Protein AF-A0A968GP30-F1 (afdb_monomer)

Structure (mmCIF, N/CA/C/O backbone):
data_AF-A0A968GP30-F1
#
_entry.id   AF-A0A968GP30-F1
#
loop_
_atom_site.group_PDB
_atom_site.id
_atom_site.type_symbol
_atom_site.label_atom_id
_atom_site.label_alt_id
_atom_site.label_comp_id
_atom_site.label_asym_id
_atom_site.label_entity_id
_atom_site.label_seq_id
_atom_site.pdbx_PDB_ins_code
_atom_site.Cartn_x
_atom_site.Cartn_y
_atom_site.Cartn_z
_atom_site.occupancy
_atom_site.B_iso_or_equiv
_atom_site.auth_seq_id
_atom_site.auth_comp_id
_atom_site.auth_asym_id
_atom_site.auth_atom_id
_atom_site.pdbx_PDB_model_num
ATOM 1 N N . MET A 1 1 ? 26.684 -27.118 -23.426 1.00 44.00 1 MET A N 1
ATOM 2 C CA . MET A 1 1 ? 25.453 -26.407 -23.009 1.00 44.00 1 MET A CA 1
ATOM 3 C C . MET A 1 1 ? 25.331 -25.144 -23.851 1.00 44.00 1 MET A C 1
ATOM 5 O O . MET A 1 1 ? 26.162 -24.257 -23.710 1.00 44.00 1 MET A O 1
ATOM 9 N N . ALA A 1 2 ? 24.396 -25.098 -24.802 1.00 44.91 2 ALA A N 1
ATOM 10 C CA . ALA A 1 2 ? 24.264 -23.965 -25.717 1.00 44.91 2 ALA A CA 1
ATOM 11 C C . ALA A 1 2 ? 23.675 -22.750 -24.979 1.00 44.91 2 ALA A C 1
ATOM 13 O O . ALA A 1 2 ? 22.569 -22.816 -24.441 1.00 44.91 2 ALA A O 1
ATOM 14 N N . LYS A 1 3 ? 24.423 -21.643 -24.935 1.00 52.50 3 LYS A N 1
ATOM 15 C CA . LYS A 1 3 ? 23.969 -20.357 -24.395 1.00 52.50 3 LYS A CA 1
ATOM 16 C C . LYS A 1 3 ? 22.857 -19.839 -25.311 1.00 52.50 3 LYS A C 1
ATOM 18 O O . LYS A 1 3 ? 23.137 -19.331 -26.390 1.00 52.50 3 LYS A O 1
ATOM 23 N N . LYS A 1 4 ? 21.595 -20.033 -24.914 1.00 58.44 4 LYS A N 1
ATOM 24 C CA . LYS A 1 4 ? 20.422 -19.519 -25.638 1.00 58.44 4 LYS A CA 1
ATOM 25 C C . LYS A 1 4 ? 20.595 -18.005 -25.785 1.00 58.44 4 LYS A C 1
ATOM 27 O O . LYS A 1 4 ? 20.578 -17.296 -24.779 1.00 58.44 4 LYS A O 1
ATOM 32 N N . ASN A 1 5 ? 20.829 -17.532 -27.011 1.00 59.47 5 ASN A N 1
ATOM 33 C CA . ASN A 1 5 ? 20.962 -16.107 -27.309 1.00 59.47 5 ASN A CA 1
ATOM 34 C C . ASN A 1 5 ? 19.695 -15.401 -26.824 1.00 59.47 5 ASN A C 1
ATOM 36 O O . ASN A 1 5 ? 18.601 -15.659 -27.326 1.00 59.47 5 ASN A O 1
ATOM 40 N N . GLN A 1 6 ? 19.835 -14.565 -25.799 1.00 66.00 6 GLN A N 1
ATOM 41 C CA . GLN A 1 6 ? 18.715 -13.786 -25.299 1.00 66.00 6 GLN A CA 1
ATOM 42 C C . GLN A 1 6 ? 18.393 -12.689 -26.323 1.00 66.00 6 GLN A C 1
ATOM 44 O O . GLN A 1 6 ? 19.314 -12.014 -26.789 1.00 66.00 6 GLN A O 1
ATOM 49 N N . PRO A 1 7 ? 17.118 -12.517 -26.706 1.00 65.56 7 PRO A N 1
ATOM 50 C CA . PRO A 1 7 ? 16.728 -11.501 -27.672 1.00 65.56 7 PRO A CA 1
ATOM 51 C C . PRO A 1 7 ? 17.030 -10.096 -27.131 1.00 65.56 7 PRO A C 1
ATOM 53 O O . PRO A 1 7 ? 16.885 -9.828 -25.938 1.00 65.56 7 PRO A O 1
ATOM 56 N N . THR A 1 8 ? 17.416 -9.177 -28.019 1.00 67.62 8 THR A N 1
ATOM 57 C CA . THR A 1 8 ? 17.761 -7.775 -27.700 1.00 67.62 8 THR A CA 1
ATOM 58 C C . THR A 1 8 ? 16.637 -7.013 -26.984 1.00 67.62 8 THR A C 1
ATOM 60 O O . THR A 1 8 ? 16.909 -6.063 -26.249 1.00 67.62 8 THR A O 1
ATOM 63 N N . TRP A 1 9 ? 15.394 -7.485 -27.118 1.00 68.38 9 TRP A N 1
ATOM 64 C CA . TRP A 1 9 ? 14.198 -6.976 -26.443 1.00 68.38 9 TRP A CA 1
ATOM 65 C C . TRP A 1 9 ? 14.247 -7.051 -24.908 1.00 68.38 9 TRP A C 1
ATOM 67 O O . TRP A 1 9 ? 13.597 -6.253 -24.240 1.00 68.38 9 TRP A O 1
ATOM 77 N N . HIS A 1 10 ? 15.079 -7.928 -24.333 1.00 71.81 10 HIS A N 1
ATOM 78 C CA . HIS A 1 10 ? 15.188 -8.103 -22.878 1.00 71.81 10 HIS A CA 1
ATOM 79 C C . HIS A 1 10 ? 15.641 -6.828 -22.136 1.00 71.81 10 HIS A C 1
ATOM 81 O O . HIS A 1 10 ? 15.244 -6.588 -20.994 1.00 71.81 10 HIS A O 1
ATOM 87 N N . ARG A 1 11 ? 16.425 -5.960 -22.795 1.00 73.75 11 ARG A N 1
ATOM 88 C CA . ARG A 1 11 ? 16.830 -4.660 -22.227 1.00 73.75 11 ARG A CA 1
ATOM 89 C C . ARG A 1 11 ? 15.637 -3.721 -22.028 1.00 73.75 11 ARG A C 1
ATOM 91 O O . ARG A 1 11 ? 15.591 -3.006 -21.031 1.00 73.75 11 ARG A O 1
ATOM 98 N N . TYR A 1 12 ? 14.667 -3.748 -22.941 1.00 79.31 12 TYR A N 1
ATOM 99 C CA . TYR A 1 12 ? 13.445 -2.949 -22.831 1.00 79.31 12 TYR A CA 1
ATOM 100 C C . TYR A 1 12 ? 12.516 -3.486 -21.742 1.00 79.31 12 TYR A C 1
ATOM 102 O O . TYR A 1 12 ? 11.869 -2.6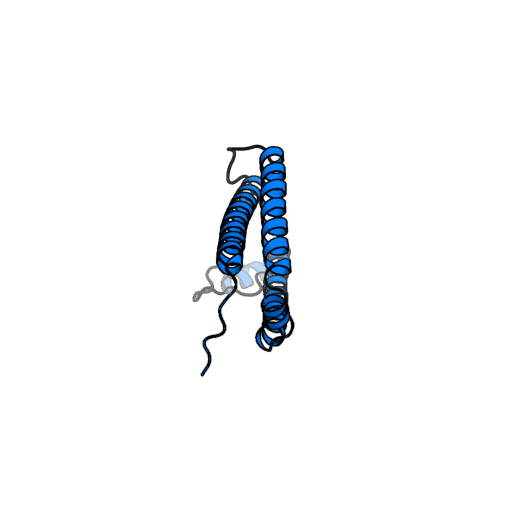96 -21.060 1.00 79.31 12 TYR A O 1
ATOM 110 N N . THR A 1 13 ? 12.518 -4.801 -21.499 1.00 81.81 13 THR A N 1
ATOM 111 C CA . THR A 1 13 ? 11.752 -5.384 -20.393 1.00 81.81 13 THR A CA 1
ATOM 112 C C . THR A 1 13 ? 12.248 -4.905 -19.028 1.00 81.81 13 THR A C 1
ATOM 114 O O . THR A 1 13 ? 11.445 -4.563 -18.161 1.00 81.81 13 THR A O 1
ATOM 117 N N . PHE A 1 14 ? 13.571 -4.821 -18.841 1.00 84.81 14 PHE A N 1
ATOM 118 C CA . PHE A 1 14 ? 14.152 -4.273 -17.613 1.00 84.81 14 PHE A CA 1
ATOM 119 C C . PHE A 1 14 ? 13.757 -2.803 -17.408 1.00 84.81 14 PHE A C 1
ATOM 121 O O . PHE A 1 14 ? 13.347 -2.425 -16.313 1.00 84.81 14 PHE A O 1
ATOM 128 N N . MET A 1 15 ? 13.803 -1.990 -18.469 1.00 86.00 15 MET A N 1
ATOM 129 C CA . MET A 1 15 ? 13.366 -0.590 -18.409 1.00 86.00 15 MET A CA 1
ATOM 130 C C . MET A 1 15 ? 11.880 -0.461 -18.050 1.00 86.00 15 MET A C 1
ATOM 132 O O . MET A 1 15 ? 11.541 0.354 -17.197 1.00 86.00 15 MET A O 1
ATOM 136 N N . ALA A 1 16 ? 11.004 -1.287 -18.633 1.00 87.12 16 ALA A N 1
ATOM 137 C CA . ALA A 1 16 ? 9.576 -1.290 -18.305 1.00 87.12 16 ALA A CA 1
ATOM 138 C C . ALA A 1 16 ? 9.323 -1.600 -16.819 1.00 87.12 16 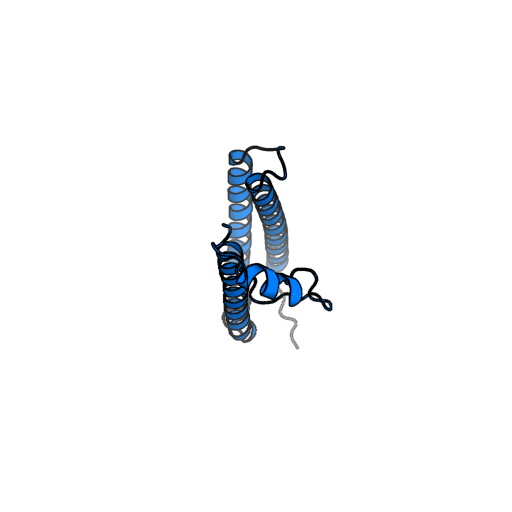ALA A C 1
ATOM 140 O O . ALA A 1 16 ? 8.509 -0.936 -16.179 1.00 87.12 16 ALA A O 1
ATOM 141 N N . LEU A 1 17 ? 10.066 -2.553 -16.246 1.00 89.44 17 LEU A N 1
ATOM 142 C CA . LEU A 1 17 ? 9.960 -2.902 -14.827 1.00 89.44 17 LEU A CA 1
ATOM 143 C C . LEU A 1 17 ? 10.459 -1.759 -13.927 1.00 89.44 17 LEU A C 1
ATOM 145 O O . LEU A 1 17 ? 9.797 -1.411 -12.953 1.00 89.44 17 LEU A O 1
ATOM 149 N N . VAL A 1 18 ? 11.582 -1.120 -14.272 1.00 91.19 18 VAL A N 1
ATOM 150 C CA . VAL A 1 18 ? 12.096 0.043 -13.525 1.00 91.19 18 VAL A CA 1
ATOM 151 C C . VAL A 1 18 ? 11.100 1.206 -13.558 1.00 91.19 18 VAL A C 1
ATOM 153 O O . VAL A 1 18 ? 10.824 1.799 -12.516 1.00 91.19 18 VAL A O 1
ATOM 156 N N . ILE A 1 19 ? 10.514 1.497 -14.722 1.00 91.12 19 ILE A N 1
ATOM 157 C CA . ILE A 1 19 ? 9.481 2.534 -14.869 1.00 91.12 19 ILE A CA 1
ATOM 158 C C . ILE A 1 19 ? 8.255 2.192 -14.020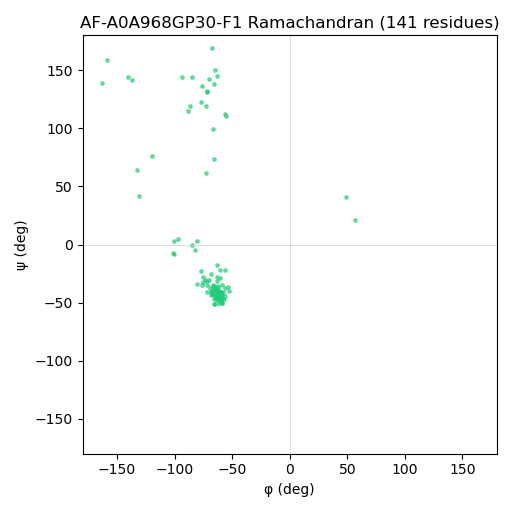 1.00 91.12 19 ILE A C 1
ATOM 160 O O . ILE A 1 19 ? 7.756 3.060 -13.307 1.00 91.12 19 ILE A O 1
ATOM 164 N N . ALA A 1 20 ? 7.801 0.934 -14.035 1.00 91.44 20 ALA A N 1
ATOM 165 C CA . ALA A 1 20 ? 6.710 0.489 -13.173 1.00 91.44 20 ALA A CA 1
ATOM 166 C C . ALA A 1 20 ? 7.054 0.674 -11.686 1.00 91.44 20 ALA A C 1
ATOM 168 O O . ALA A 1 20 ? 6.238 1.189 -10.928 1.00 91.44 20 ALA A O 1
ATOM 169 N N . GLY A 1 21 ? 8.270 0.319 -11.266 1.00 91.44 21 GLY A N 1
ATOM 170 C CA . GLY A 1 21 ? 8.725 0.506 -9.887 1.00 91.44 21 GLY A CA 1
ATOM 171 C C . GLY A 1 21 ? 8.713 1.974 -9.455 1.00 91.44 21 GLY A C 1
ATOM 172 O O . GLY A 1 21 ? 8.179 2.301 -8.396 1.00 91.44 21 GLY A O 1
ATOM 173 N N . LEU A 1 22 ? 9.231 2.873 -10.294 1.00 94.25 22 LEU A N 1
ATOM 174 C CA . LEU A 1 22 ? 9.210 4.314 -10.028 1.00 94.25 22 LEU A CA 1
ATOM 175 C C . LEU A 1 22 ? 7.784 4.873 -9.997 1.00 94.25 22 LEU A C 1
ATOM 177 O O . LEU A 1 22 ? 7.450 5.644 -9.099 1.00 94.25 22 LEU A O 1
ATOM 181 N N . ALA A 1 23 ? 6.929 4.453 -10.933 1.00 92.50 23 ALA A N 1
ATOM 182 C CA . ALA A 1 23 ? 5.528 4.856 -10.963 1.00 92.50 23 ALA A CA 1
ATOM 183 C C . ALA A 1 23 ? 4.782 4.376 -9.711 1.00 92.50 23 ALA A C 1
ATOM 185 O O . ALA A 1 23 ? 4.020 5.140 -9.124 1.00 92.50 23 ALA A O 1
ATOM 186 N N . LEU A 1 24 ? 5.042 3.150 -9.247 1.00 94.44 24 LEU A N 1
ATOM 187 C CA . LEU A 1 24 ? 4.467 2.622 -8.011 1.00 94.44 24 LEU A CA 1
ATOM 188 C C . LEU A 1 24 ? 4.891 3.461 -6.802 1.00 94.44 24 LEU A C 1
ATOM 190 O O . LEU A 1 24 ? 4.032 3.898 -6.042 1.00 94.44 24 LEU A O 1
ATOM 194 N N . LEU A 1 25 ? 6.190 3.731 -6.645 1.00 94.62 25 LEU A N 1
ATOM 195 C CA . LEU A 1 25 ? 6.699 4.549 -5.540 1.00 94.62 25 LEU A CA 1
ATOM 196 C C . LEU A 1 25 ? 6.098 5.956 -5.551 1.00 94.62 25 LEU A C 1
ATOM 198 O O . LEU A 1 25 ? 5.667 6.446 -4.508 1.00 94.62 25 LEU A O 1
ATOM 202 N N . PHE A 1 26 ? 6.009 6.575 -6.730 1.00 94.75 26 PHE A N 1
ATOM 203 C CA . PHE A 1 26 ? 5.344 7.862 -6.899 1.00 94.75 26 PHE A CA 1
ATOM 204 C C . PHE A 1 26 ? 3.875 7.795 -6.460 1.00 94.75 26 PHE A C 1
ATOM 206 O O . PHE A 1 26 ? 3.438 8.595 -5.636 1.00 94.75 26 PHE A O 1
ATOM 213 N N . THR A 1 27 ? 3.127 6.801 -6.946 1.00 92.25 27 THR A N 1
ATOM 214 C CA . THR A 1 27 ? 1.695 6.646 -6.644 1.00 92.25 27 THR A CA 1
ATOM 215 C C . THR A 1 27 ? 1.459 6.402 -5.152 1.00 92.25 27 THR A C 1
ATOM 217 O O . THR A 1 27 ? 0.563 7.004 -4.565 1.00 92.25 27 THR A O 1
ATOM 220 N N . VAL A 1 28 ? 2.290 5.574 -4.510 1.00 93.50 28 VAL A N 1
ATOM 221 C CA . VAL A 1 28 ? 2.237 5.326 -3.060 1.00 93.50 28 VAL A CA 1
ATOM 222 C C . VAL A 1 28 ? 2.543 6.601 -2.277 1.00 93.50 28 VAL A C 1
ATOM 224 O O . VAL A 1 28 ? 1.832 6.905 -1.322 1.00 93.50 28 VAL A O 1
ATOM 227 N N . GLY A 1 29 ? 3.540 7.383 -2.697 1.00 92.06 29 GLY A N 1
ATOM 228 C CA . GLY A 1 29 ? 3.844 8.675 -2.080 1.00 92.06 29 GLY A CA 1
ATOM 229 C C . GLY A 1 29 ? 2.645 9.627 -2.103 1.00 92.06 29 GLY A C 1
ATOM 230 O O . GLY A 1 29 ? 2.284 10.181 -1.067 1.00 92.06 29 GLY A O 1
ATOM 231 N N . VAL A 1 30 ? 1.972 9.753 -3.251 1.00 91.38 30 VAL A N 1
ATOM 232 C CA . VAL A 1 30 ? 0.765 10.590 -3.391 1.00 91.38 30 VAL A CA 1
ATOM 233 C C . VAL A 1 30 ? -0.415 10.031 -2.575 1.00 91.38 30 VAL A C 1
ATOM 235 O O . VAL A 1 30 ? -1.202 10.787 -2.007 1.00 91.38 30 VAL A O 1
ATOM 238 N N . LEU A 1 31 ? -0.540 8.706 -2.454 1.00 91.81 31 LEU A N 1
ATOM 239 C CA . LEU A 1 31 ? -1.582 8.080 -1.632 1.00 91.81 31 LEU A CA 1
ATOM 240 C C . LEU A 1 31 ? -1.385 8.407 -0.145 1.00 91.81 31 LEU A C 1
ATOM 242 O O . LEU A 1 31 ? -2.349 8.720 0.557 1.00 91.81 31 LEU A O 1
ATOM 246 N N . LEU A 1 32 ? -0.137 8.366 0.326 1.00 90.50 32 LEU A N 1
ATOM 247 C CA . LEU A 1 32 ? 0.211 8.720 1.700 1.00 90.50 32 LEU A CA 1
ATOM 248 C C . LEU A 1 32 ? -0.064 10.199 1.978 1.00 90.50 32 LEU A C 1
ATOM 250 O O .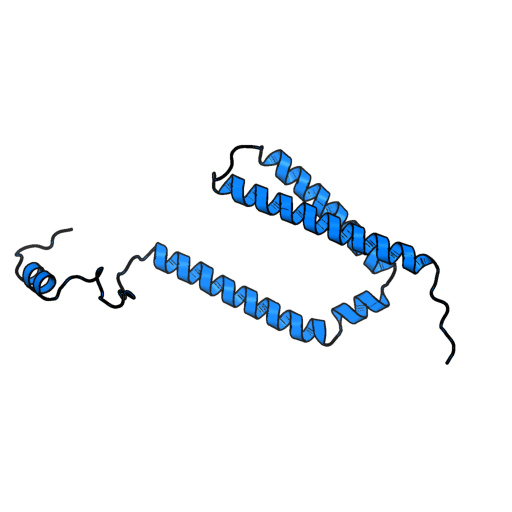 LEU A 1 32 ? -0.684 10.513 2.994 1.00 90.50 32 LEU A O 1
ATOM 254 N N . THR A 1 33 ? 0.319 11.106 1.072 1.00 87.88 33 THR A N 1
ATOM 255 C CA . THR A 1 33 ? 0.019 12.538 1.246 1.00 87.88 33 THR A CA 1
ATOM 256 C C . THR A 1 33 ? -1.485 12.801 1.264 1.00 87.88 33 THR A C 1
ATOM 258 O O . THR A 1 33 ? -1.948 13.580 2.095 1.00 87.88 33 THR A O 1
ATOM 261 N N . ARG A 1 34 ? -2.272 12.092 0.444 1.00 88.50 34 ARG A N 1
ATOM 262 C CA . ARG A 1 34 ? -3.743 12.149 0.494 1.00 88.50 34 ARG A CA 1
ATOM 263 C C . ARG A 1 34 ? -4.288 11.678 1.840 1.00 88.50 34 ARG A C 1
ATOM 265 O O . ARG A 1 34 ? -5.161 12.336 2.398 1.00 88.50 34 ARG A O 1
ATOM 272 N N . GLY A 1 35 ? -3.771 10.570 2.373 1.00 86.56 35 GLY A N 1
ATOM 273 C CA . GLY A 1 35 ? -4.158 10.062 3.693 1.00 86.56 35 GLY A CA 1
ATOM 274 C C . GLY A 1 35 ? -3.901 11.076 4.811 1.00 86.56 35 GLY A C 1
ATOM 275 O O . GLY A 1 35 ? -4.772 11.295 5.648 1.00 86.56 35 GLY A O 1
ATOM 276 N N . LEU A 1 36 ? -2.749 11.750 4.773 1.00 86.94 36 LEU A N 1
ATOM 277 C CA . LEU A 1 36 ? -2.375 12.785 5.744 1.00 86.94 36 LEU A CA 1
ATOM 278 C C . LEU A 1 36 ? -3.202 14.077 5.617 1.00 86.94 36 LEU A C 1
ATOM 280 O O . LEU A 1 36 ? -3.424 14.759 6.618 1.00 86.94 36 LEU A O 1
ATOM 284 N N . LEU A 1 37 ? -3.670 14.421 4.411 1.00 86.12 37 LEU A N 1
ATOM 285 C CA . LEU A 1 37 ? -4.605 15.538 4.230 1.00 86.12 37 LEU A CA 1
ATOM 286 C C . LEU A 1 37 ? -5.973 15.226 4.848 1.00 86.12 37 LEU A C 1
ATOM 288 O O . LEU A 1 37 ? -6.545 16.077 5.523 1.00 86.12 37 LEU A O 1
ATOM 292 N N . VAL A 1 38 ? -6.499 14.011 4.650 1.00 83.31 38 VAL A N 1
ATOM 293 C CA . VAL A 1 38 ? -7.824 13.616 5.173 1.00 83.31 38 VAL A CA 1
ATOM 294 C C . VAL A 1 38 ? -7.857 13.627 6.703 1.00 83.31 38 VAL A C 1
ATOM 296 O O . VAL A 1 38 ? -8.885 13.942 7.298 1.00 83.31 38 VAL A O 1
ATOM 299 N N . THR A 1 39 ? -6.731 13.340 7.354 1.00 84.00 39 THR A N 1
ATOM 300 C CA . THR A 1 39 ? -6.606 13.409 8.815 1.00 84.00 39 THR A CA 1
ATOM 301 C C . THR A 1 39 ? -6.378 14.830 9.347 1.00 84.00 39 THR A C 1
ATOM 303 O O . THR A 1 39 ? -6.228 14.994 10.555 1.00 84.00 39 THR A O 1
ATOM 306 N N . ASN A 1 40 ? -6.373 15.857 8.485 1.00 80.25 40 ASN A N 1
ATOM 307 C CA . ASN A 1 40 ? -6.071 17.259 8.814 1.00 80.25 40 ASN A CA 1
ATOM 308 C C . ASN A 1 40 ? -4.689 17.477 9.467 1.00 80.25 40 ASN A C 1
ATOM 310 O O . ASN A 1 40 ? -4.457 18.499 10.109 1.00 80.25 40 ASN A O 1
ATOM 314 N N . ILE A 1 41 ? -3.750 16.541 9.289 1.00 79.50 41 ILE A N 1
ATOM 315 C CA . ILE A 1 41 ? -2.375 16.657 9.809 1.00 79.50 41 ILE A CA 1
ATOM 316 C C . ILE A 1 41 ? -1.539 17.610 8.933 1.00 79.50 41 ILE A C 1
ATOM 318 O O . ILE A 1 41 ? -0.550 18.179 9.391 1.00 79.50 41 ILE A O 1
ATOM 322 N N . PHE A 1 42 ? -1.936 17.807 7.672 1.00 71.88 42 PHE A N 1
ATOM 323 C CA . PHE A 1 42 ? -1.224 18.629 6.695 1.00 71.88 42 PHE A CA 1
ATOM 324 C C . PHE A 1 42 ? -2.212 19.502 5.901 1.00 71.88 42 PHE A C 1
ATOM 326 O O . PHE A 1 42 ? -3.294 19.042 5.550 1.00 71.88 42 PHE A O 1
ATOM 333 N N . THR A 1 43 ? -1.852 20.752 5.595 1.00 69.44 43 THR A N 1
ATOM 334 C CA . THR A 1 43 ? -2.719 21.735 4.901 1.00 69.44 43 THR A CA 1
ATOM 335 C C . THR A 1 43 ? -2.001 22.418 3.729 1.00 69.44 43 THR A C 1
ATOM 337 O O . THR A 1 43 ? -2.099 23.622 3.521 1.00 69.44 43 THR A O 1
ATOM 340 N N . GLY A 1 44 ? -1.237 21.646 2.951 1.00 71.50 44 GLY A N 1
ATOM 341 C CA . GLY A 1 44 ? -0.396 22.181 1.870 1.00 71.50 44 GLY A CA 1
ATOM 342 C C . GLY A 1 44 ? -0.931 22.037 0.438 1.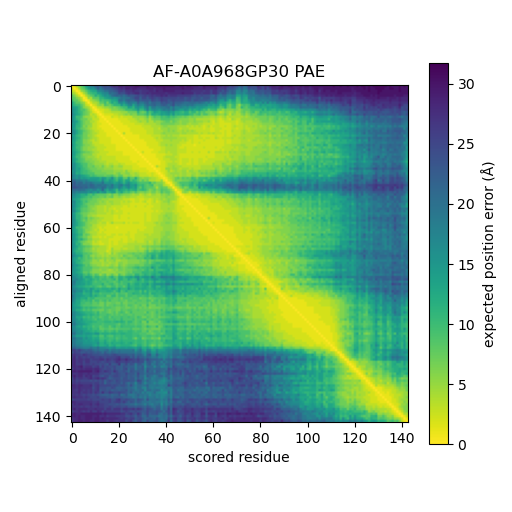00 71.50 44 GLY A C 1
ATOM 343 O O . GLY A 1 44 ? -0.284 22.520 -0.486 1.00 71.50 44 GLY A O 1
ATOM 344 N N . THR A 1 45 ? -2.039 21.327 0.189 1.00 77.06 45 THR A N 1
ATOM 345 C CA . THR A 1 45 ? -2.503 20.989 -1.179 1.00 77.06 45 THR A CA 1
ATOM 346 C C . THR A 1 45 ? -4.000 20.655 -1.218 1.00 77.06 45 THR A C 1
ATOM 348 O O . THR A 1 45 ? -4.583 20.297 -0.198 1.00 77.06 45 THR A O 1
ATOM 351 N N . THR A 1 46 ? -4.628 20.767 -2.397 1.00 82.62 46 THR A N 1
ATOM 352 C CA . THR A 1 46 ? -6.030 20.385 -2.644 1.00 82.62 46 THR A CA 1
ATOM 353 C C . THR A 1 46 ? -6.185 18.893 -2.966 1.00 82.62 46 THR A C 1
ATOM 355 O O . THR A 1 46 ? -5.359 18.302 -3.664 1.00 82.62 46 THR A O 1
ATOM 358 N N . VAL A 1 47 ? -7.288 18.287 -2.508 1.00 83.69 47 VAL A N 1
ATOM 359 C CA . VAL A 1 47 ? -7.608 16.867 -2.770 1.00 83.69 47 VAL A CA 1
ATOM 360 C C . VAL A 1 47 ? -7.714 16.550 -4.263 1.00 83.69 47 VAL A C 1
ATOM 362 O O . VAL A 1 47 ? -7.250 15.504 -4.702 1.00 83.69 47 VAL A O 1
ATOM 365 N N . GLU A 1 48 ? -8.224 17.490 -5.059 1.00 87.94 48 GLU A N 1
ATOM 366 C CA . GLU A 1 48 ? -8.378 17.338 -6.509 1.00 87.94 48 GLU A CA 1
ATOM 367 C C . GLU A 1 48 ? -7.029 17.165 -7.223 1.00 87.94 48 GLU A C 1
ATOM 369 O O . GLU A 1 48 ? -6.886 16.324 -8.113 1.00 87.94 48 GLU A O 1
ATOM 374 N N . THR A 1 49 ? -6.007 17.915 -6.796 1.00 88.56 49 THR A N 1
ATOM 375 C CA . THR A 1 49 ? -4.659 17.798 -7.369 1.00 88.56 49 THR A CA 1
ATOM 376 C C . THR A 1 49 ? -4.073 16.419 -7.080 1.00 88.56 49 THR A C 1
ATOM 378 O O . THR A 1 49 ? -3.487 15.798 -7.969 1.00 88.56 49 THR A O 1
ATOM 381 N N . LEU A 1 50 ? -4.258 15.910 -5.858 1.00 88.81 50 LEU A N 1
ATOM 382 C CA . LEU A 1 50 ? -3.772 14.582 -5.484 1.00 88.81 50 LEU A CA 1
ATOM 383 C C . LEU A 1 50 ? -4.513 13.469 -6.218 1.00 88.81 50 LEU A C 1
ATOM 385 O O . LEU A 1 50 ? -3.865 12.539 -6.689 1.00 88.81 50 LEU A O 1
ATOM 389 N N . ASP A 1 51 ? -5.832 13.570 -6.368 1.00 91.06 51 ASP A N 1
ATOM 390 C CA . ASP A 1 51 ? -6.613 12.566 -7.094 1.00 91.06 51 ASP A CA 1
ATOM 391 C C . ASP A 1 51 ? -6.188 12.500 -8.572 1.00 91.06 51 ASP A C 1
ATOM 393 O O . ASP A 1 51 ? -5.999 11.409 -9.120 1.00 91.06 51 ASP A O 1
ATOM 397 N N . ARG A 1 52 ? -5.915 13.650 -9.206 1.00 93.31 52 ARG A N 1
ATOM 398 C CA . ARG A 1 52 ? -5.355 13.685 -10.567 1.00 93.31 52 ARG A CA 1
ATOM 399 C C . ARG A 1 52 ? -3.970 13.030 -10.632 1.00 93.31 52 ARG A C 1
ATOM 401 O O . ARG A 1 52 ? -3.718 12.235 -11.538 1.00 93.31 52 ARG A O 1
ATOM 408 N N . LEU A 1 53 ? -3.074 13.337 -9.691 1.00 92.38 53 LEU A N 1
ATOM 409 C CA . LEU A 1 53 ? -1.730 12.743 -9.644 1.00 92.38 53 LEU A CA 1
ATOM 410 C C . LEU A 1 53 ? -1.769 11.233 -9.377 1.00 92.38 53 LEU A C 1
ATOM 412 O O . LEU A 1 53 ? -1.002 10.492 -9.993 1.00 92.38 53 LEU A O 1
ATOM 416 N N . LEU A 1 54 ? -2.685 10.770 -8.522 1.00 93.44 54 LEU A N 1
ATOM 417 C CA . LEU A 1 54 ? -2.929 9.349 -8.284 1.00 93.44 54 LEU A CA 1
ATOM 418 C C . LEU A 1 54 ? -3.367 8.644 -9.560 1.00 93.44 54 LEU A C 1
ATOM 420 O O . LEU A 1 54 ? -2.819 7.595 -9.890 1.00 93.44 54 LEU A O 1
ATOM 424 N N . MET A 1 55 ? -4.315 9.224 -10.297 1.00 93.56 55 MET A N 1
ATOM 425 C CA . MET A 1 55 ? -4.820 8.628 -11.532 1.00 93.56 55 MET A CA 1
ATOM 426 C C . MET A 1 55 ? -3.729 8.535 -12.608 1.00 93.56 55 MET A C 1
ATOM 428 O O . MET A 1 55 ? -3.621 7.512 -13.285 1.00 93.56 55 MET A O 1
ATOM 432 N N . ILE A 1 56 ? -2.876 9.559 -12.726 1.00 94.25 56 ILE A N 1
ATOM 433 C CA . ILE A 1 56 ? -1.728 9.549 -13.646 1.00 94.25 56 ILE A CA 1
ATOM 434 C C . ILE A 1 56 ? -0.705 8.489 -13.223 1.00 94.25 56 ILE A C 1
ATOM 436 O O . ILE A 1 56 ? -0.315 7.661 -14.045 1.00 94.25 56 ILE A O 1
ATOM 440 N N . GLY A 1 57 ? -0.287 8.484 -11.953 1.00 92.44 57 GLY A N 1
ATOM 441 C CA . GLY A 1 57 ? 0.693 7.525 -11.435 1.00 92.44 57 GLY A CA 1
ATOM 442 C C . GLY A 1 57 ? 0.221 6.079 -11.585 1.00 92.44 57 GLY A C 1
ATOM 443 O O . GLY A 1 57 ? 0.942 5.241 -12.132 1.00 92.44 57 GLY A O 1
ATOM 444 N N . ALA A 1 58 ? -1.030 5.813 -11.203 1.00 93.44 58 ALA A N 1
ATOM 445 C CA . ALA A 1 58 ? -1.663 4.511 -11.363 1.00 93.44 58 ALA A CA 1
ATOM 446 C C . ALA A 1 58 ? -1.778 4.113 -12.842 1.00 93.44 58 ALA A C 1
ATOM 448 O O . ALA A 1 58 ? -1.474 2.974 -13.191 1.00 93.44 58 ALA A O 1
ATOM 449 N N . GLY A 1 59 ? -2.155 5.046 -13.722 1.00 94.38 59 GLY A N 1
ATOM 450 C CA . GLY A 1 59 ? -2.224 4.804 -15.162 1.00 94.38 59 GLY A CA 1
ATOM 451 C C . GLY A 1 59 ? -0.870 4.401 -15.749 1.00 94.38 59 GLY A C 1
ATOM 452 O O . GLY A 1 59 ? -0.771 3.380 -16.430 1.00 94.38 59 GLY A O 1
ATOM 453 N N . VAL A 1 60 ? 0.192 5.147 -15.431 1.00 94.44 60 VAL A N 1
ATOM 454 C CA . VAL A 1 60 ? 1.560 4.833 -15.880 1.00 94.44 60 VAL A CA 1
ATOM 455 C C . VAL A 1 60 ? 2.026 3.487 -15.324 1.00 94.44 60 VAL A C 1
ATOM 457 O O . VAL A 1 60 ? 2.598 2.689 -16.066 1.00 94.44 60 VAL A O 1
ATOM 460 N N . PHE A 1 61 ? 1.746 3.202 -14.051 1.00 94.50 61 PHE A N 1
ATOM 461 C CA . PHE A 1 61 ? 2.073 1.920 -13.433 1.00 94.50 61 PHE A CA 1
ATOM 462 C C . PHE A 1 61 ? 1.400 0.745 -14.156 1.00 94.50 61 PHE A C 1
ATOM 464 O O . PHE A 1 61 ? 2.078 -0.207 -14.548 1.00 94.50 61 PHE A O 1
ATOM 471 N N . VAL A 1 62 ? 0.086 0.831 -14.386 1.00 94.69 62 VAL A N 1
ATOM 472 C CA . VAL A 1 62 ? -0.684 -0.215 -15.078 1.00 94.69 62 VAL A CA 1
ATOM 473 C C . VAL A 1 62 ? -0.159 -0.429 -16.495 1.00 94.69 62 VAL 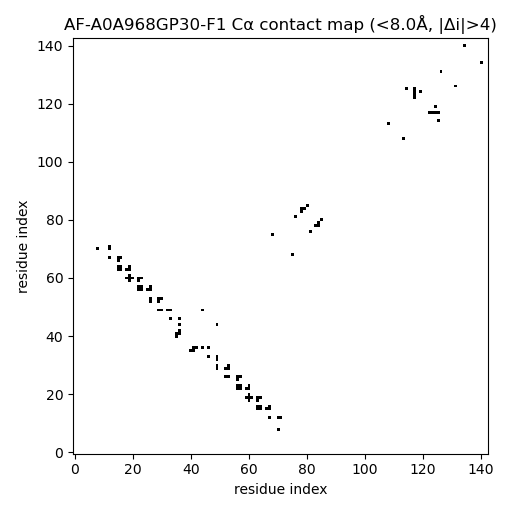A C 1
ATOM 475 O O . VAL A 1 62 ? 0.057 -1.572 -16.895 1.00 94.69 62 VAL A O 1
ATOM 478 N N . LEU A 1 63 ? 0.104 0.647 -17.240 1.00 94.19 63 LEU A N 1
ATOM 479 C CA . LEU A 1 63 ? 0.649 0.553 -18.595 1.00 94.19 63 LEU A CA 1
ATOM 480 C C . LEU A 1 63 ? 2.040 -0.092 -18.611 1.00 94.19 63 LEU A C 1
ATOM 482 O O . LEU A 1 63 ? 2.292 -0.980 -19.423 1.00 94.19 63 LEU A O 1
ATOM 486 N N . ALA A 1 64 ? 2.932 0.301 -17.700 1.00 91.12 64 ALA A N 1
ATOM 487 C CA . ALA A 1 64 ? 4.283 -0.251 -17.623 1.00 91.12 64 ALA A CA 1
ATOM 488 C C . ALA A 1 64 ? 4.278 -1.751 -17.271 1.00 91.12 64 ALA A C 1
ATOM 490 O O . ALA A 1 64 ? 5.007 -2.534 -17.887 1.00 91.12 64 ALA A O 1
ATOM 491 N N . ILE A 1 65 ? 3.410 -2.172 -16.345 1.00 92.62 65 ILE A N 1
ATOM 492 C CA . ILE A 1 65 ? 3.217 -3.590 -16.008 1.00 92.62 65 ILE A CA 1
ATOM 493 C C . ILE A 1 65 ? 2.582 -4.362 -17.170 1.00 92.62 65 ILE A C 1
ATOM 495 O O . ILE A 1 65 ? 3.006 -5.483 -17.453 1.00 92.62 65 ILE A O 1
ATOM 499 N N . ALA A 1 66 ? 1.609 -3.781 -17.875 1.00 91.50 66 ALA A N 1
ATOM 500 C CA . ALA A 1 66 ? 0.995 -4.414 -19.040 1.00 91.50 66 ALA A CA 1
ATOM 501 C C . ALA A 1 66 ? 2.025 -4.642 -20.159 1.00 91.50 66 ALA A C 1
ATOM 503 O O . ALA A 1 66 ? 2.110 -5.744 -20.699 1.00 91.50 66 ALA A O 1
ATOM 504 N N . ILE A 1 67 ? 2.862 -3.640 -20.449 1.00 91.44 67 ILE A N 1
ATOM 505 C CA . ILE A 1 67 ? 3.966 -3.755 -21.413 1.00 91.44 67 ILE A CA 1
ATOM 506 C C . ILE A 1 67 ? 4.940 -4.856 -20.976 1.00 91.44 67 ILE A C 1
ATOM 508 O O . ILE A 1 67 ? 5.275 -5.724 -21.779 1.00 91.44 67 ILE A O 1
ATOM 512 N N . TYR A 1 68 ? 5.349 -4.878 -19.704 1.00 89.56 68 TYR A N 1
ATOM 513 C CA . TYR A 1 68 ? 6.193 -5.950 -19.165 1.00 89.56 68 TYR A CA 1
ATOM 514 C C . TYR A 1 68 ? 5.558 -7.339 -19.367 1.00 89.56 68 TYR A C 1
ATOM 516 O O . TYR A 1 68 ? 6.225 -8.272 -19.817 1.00 89.56 68 TYR A O 1
ATOM 524 N N . GLY A 1 69 ? 4.255 -7.457 -19.096 1.00 88.19 69 GLY A N 1
ATOM 525 C CA . GLY A 1 69 ? 3.481 -8.684 -19.277 1.00 88.19 69 GLY A CA 1
ATOM 526 C C . GLY A 1 69 ? 3.468 -9.197 -20.717 1.00 88.19 69 GLY A C 1
ATOM 527 O O . GLY A 1 69 ? 3.621 -10.397 -20.943 1.00 88.19 69 GLY A O 1
ATOM 528 N N . LEU A 1 70 ? 3.333 -8.287 -21.683 1.00 89.00 70 LEU A N 1
ATOM 529 C CA . LEU A 1 70 ? 3.348 -8.606 -23.112 1.00 89.00 70 LEU A CA 1
ATOM 530 C C . LEU A 1 70 ? 4.748 -8.983 -23.618 1.00 89.00 70 LEU A C 1
ATOM 532 O O . LEU A 1 70 ? 4.868 -9.843 -24.489 1.00 89.00 70 LEU A O 1
ATOM 536 N N . LEU A 1 71 ? 5.802 -8.365 -23.077 1.00 87.75 71 LEU A N 1
ATOM 537 C CA . LEU A 1 71 ? 7.188 -8.643 -23.471 1.00 87.75 71 LEU A CA 1
ATOM 538 C C . LEU A 1 71 ? 7.711 -9.971 -22.900 1.00 87.75 71 LEU A C 1
ATOM 540 O O . LEU A 1 71 ? 8.526 -10.633 -23.545 1.00 87.75 71 LEU A O 1
ATOM 544 N N . GLU A 1 72 ? 7.266 -10.375 -21.706 1.00 87.06 72 GLU A N 1
ATOM 545 C CA . GLU A 1 72 ? 7.743 -11.590 -21.025 1.00 87.06 72 GLU A CA 1
ATOM 546 C C . GLU A 1 72 ? 6.605 -12.477 -20.469 1.00 87.06 72 GLU A C 1
ATOM 548 O O . GLU A 1 72 ? 6.535 -12.734 -19.260 1.00 87.06 72 GLU A O 1
ATOM 553 N N . PRO A 1 73 ? 5.749 -13.043 -21.343 1.00 83.38 73 PRO A N 1
ATOM 554 C CA . PRO A 1 73 ? 4.567 -13.802 -20.928 1.00 83.38 73 PRO A CA 1
ATOM 555 C C . PRO A 1 73 ? 4.910 -15.060 -20.119 1.00 83.38 73 PRO A C 1
ATOM 557 O O . PRO A 1 73 ? 4.210 -15.395 -19.165 1.00 83.38 73 PRO A O 1
ATOM 560 N N . GLU A 1 74 ? 6.017 -15.736 -20.439 1.00 83.88 74 GLU A N 1
ATOM 561 C CA . GLU A 1 74 ? 6.435 -16.958 -19.736 1.00 83.88 74 GLU A CA 1
ATOM 562 C C . GLU A 1 74 ? 6.823 -16.691 -18.278 1.00 83.88 74 GLU A C 1
ATOM 564 O O . GLU A 1 74 ? 6.489 -17.473 -17.384 1.00 83.88 74 GLU A O 1
ATOM 569 N N . LYS A 1 75 ? 7.491 -15.561 -18.005 1.00 83.81 75 LYS A N 1
ATOM 570 C CA . LYS A 1 75 ? 7.862 -15.196 -16.632 1.00 83.81 75 LYS A CA 1
ATOM 571 C C . LYS A 1 75 ? 6.642 -14.779 -15.826 1.00 83.81 75 LYS A C 1
ATOM 573 O O . LYS A 1 75 ? 6.522 -15.178 -14.671 1.00 83.81 75 LYS A O 1
ATOM 578 N N . VAL A 1 76 ? 5.725 -14.026 -16.434 1.00 85.69 76 VAL A N 1
ATOM 579 C CA . VAL A 1 76 ? 4.467 -13.613 -15.794 1.00 85.69 76 VAL A CA 1
ATOM 580 C C . VAL A 1 76 ? 3.607 -14.833 -15.469 1.00 85.69 76 VAL A C 1
ATOM 582 O O . VAL A 1 76 ? 3.134 -14.972 -14.341 1.00 85.69 76 VAL A O 1
ATOM 585 N N . ARG A 1 77 ? 3.479 -15.774 -16.410 1.00 83.44 77 ARG A N 1
ATOM 586 C CA . ARG A 1 77 ? 2.778 -17.042 -16.187 1.00 83.44 77 ARG A CA 1
ATOM 587 C C . ARG A 1 77 ? 3.424 -17.839 -15.057 1.00 83.44 77 ARG A C 1
ATOM 589 O O . ARG A 1 77 ? 2.724 -18.250 -14.137 1.00 83.44 77 ARG A O 1
ATOM 596 N N . GLY A 1 78 ? 4.748 -17.995 -15.075 1.00 83.81 78 GLY A N 1
ATOM 597 C CA . GLY A 1 78 ? 5.490 -18.668 -14.007 1.00 83.81 78 GLY A CA 1
ATOM 598 C C . GLY A 1 78 ? 5.294 -18.019 -12.632 1.00 83.81 78 GLY A C 1
ATOM 599 O O . GLY A 1 78 ? 5.100 -18.732 -11.647 1.00 83.81 78 GLY A O 1
ATOM 600 N N . ALA A 1 79 ? 5.274 -16.686 -12.568 1.00 81.69 79 ALA A N 1
ATOM 601 C CA . ALA A 1 79 ? 5.026 -15.940 -11.338 1.00 81.69 79 ALA A CA 1
ATOM 602 C C . ALA A 1 79 ? 3.597 -16.145 -10.806 1.00 81.69 79 ALA A C 1
ATOM 604 O O . ALA A 1 79 ? 3.435 -16.322 -9.603 1.00 81.69 79 ALA A O 1
ATOM 605 N N . LEU A 1 80 ? 2.585 -16.182 -11.682 1.00 82.50 80 LEU A N 1
ATOM 606 C CA . LEU A 1 80 ? 1.170 -16.334 -11.308 1.00 82.50 80 LEU A CA 1
ATOM 607 C C . LEU A 1 80 ? 0.755 -17.781 -11.006 1.00 82.50 80 LEU A C 1
ATOM 609 O O . LEU A 1 80 ? -0.091 -18.011 -10.146 1.00 82.50 80 LEU A O 1
ATOM 613 N N . THR A 1 81 ? 1.326 -18.773 -11.695 1.00 84.06 81 THR A N 1
ATOM 614 C CA . THR A 1 81 ? 0.957 -20.192 -11.513 1.00 84.06 81 THR A CA 1
ATOM 615 C C . THR A 1 81 ? 1.934 -20.970 -10.633 1.00 84.06 81 THR A C 1
ATOM 617 O O . THR A 1 81 ? 1.693 -22.134 -10.302 1.00 84.06 81 THR A O 1
ATOM 620 N N . GLY A 1 82 ? 3.063 -20.356 -10.277 1.00 83.50 82 GLY A N 1
ATOM 621 C CA . GLY A 1 82 ? 4.119 -20.981 -9.492 1.00 83.50 82 GLY A CA 1
ATOM 622 C C . GLY A 1 82 ? 3.712 -21.289 -8.049 1.00 83.50 82 GLY A C 1
ATOM 623 O O . GLY A 1 82 ? 2.700 -20.821 -7.526 1.00 83.50 82 GLY A O 1
ATOM 624 N N . ARG A 1 83 ? 4.558 -22.063 -7.356 1.00 81.19 83 ARG A N 1
ATOM 625 C CA . ARG A 1 83 ? 4.390 -22.370 -5.922 1.00 81.19 83 ARG A CA 1
ATOM 626 C C . ARG A 1 83 ? 4.322 -21.094 -5.078 1.00 81.19 83 ARG A C 1
ATOM 628 O O . ARG A 1 83 ? 3.532 -21.027 -4.145 1.00 81.19 83 ARG A O 1
ATOM 635 N N . GLN A 1 84 ? 5.111 -20.083 -5.439 1.00 79.88 84 GLN A N 1
ATOM 636 C CA . GLN A 1 84 ? 5.156 -18.805 -4.736 1.00 79.88 84 GLN A CA 1
ATOM 637 C C . GLN A 1 84 ? 3.813 -18.067 -4.770 1.00 79.88 84 GLN A C 1
ATOM 639 O O . GLN A 1 84 ? 3.409 -17.552 -3.735 1.00 79.88 84 GLN A O 1
ATOM 644 N N . ALA A 1 85 ? 3.084 -18.080 -5.892 1.00 79.81 85 ALA A N 1
ATOM 645 C CA . ALA A 1 85 ? 1.735 -17.517 -5.943 1.00 79.81 85 ALA A CA 1
ATOM 646 C C . ALA A 1 85 ? 0.773 -18.279 -5.028 1.00 79.81 85 ALA A C 1
ATOM 648 O O . ALA A 1 85 ? 0.080 -17.662 -4.228 1.00 79.81 85 ALA A O 1
ATOM 649 N N . LYS A 1 86 ? 0.788 -19.619 -5.063 1.00 80.00 86 LYS A N 1
ATOM 650 C CA . LYS A 1 86 ? -0.097 -20.443 -4.220 1.00 80.00 86 LYS A CA 1
ATOM 651 C C . LYS A 1 86 ? 0.092 -20.174 -2.724 1.00 80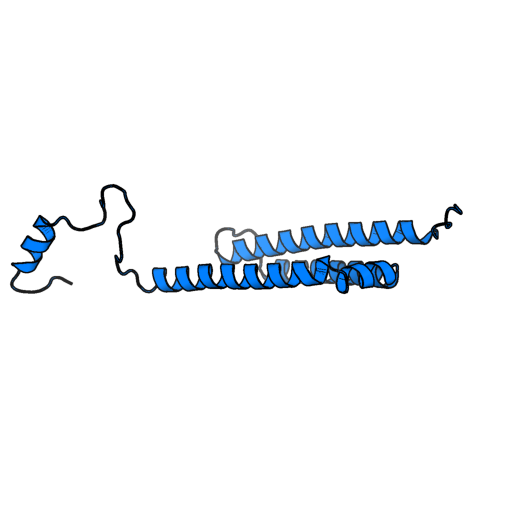.00 86 LYS A C 1
ATOM 653 O O . LYS A 1 86 ? -0.887 -19.988 -2.009 1.00 80.00 86 LYS A O 1
ATOM 658 N N . TYR A 1 87 ? 1.339 -20.138 -2.249 1.00 83.12 87 TYR A N 1
ATOM 659 C CA . TYR A 1 87 ? 1.622 -19.860 -0.836 1.00 83.12 87 TYR A CA 1
ATOM 660 C C . TYR A 1 87 ? 1.475 -18.371 -0.489 1.00 83.12 87 TYR A C 1
ATOM 662 O O . TYR A 1 87 ? 0.998 -18.039 0.595 1.00 83.12 87 TYR A O 1
ATOM 670 N N . GLY A 1 88 ? 1.827 -17.476 -1.415 1.00 83.56 88 GLY A N 1
ATOM 671 C CA . GLY A 1 88 ? 1.703 -16.030 -1.241 1.00 83.56 88 GLY A CA 1
ATOM 672 C C . GLY A 1 88 ? 0.253 -15.569 -1.114 1.00 83.56 88 GLY A C 1
ATOM 673 O O . GLY A 1 88 ? -0.047 -14.745 -0.255 1.00 83.56 88 GLY A O 1
ATOM 674 N N . SER A 1 89 ? -0.672 -16.144 -1.889 1.00 84.81 89 SER A N 1
ATOM 675 C CA . SER A 1 89 ? -2.099 -15.816 -1.790 1.00 84.81 89 SER A CA 1
ATOM 676 C C . SER A 1 89 ? -2.677 -16.138 -0.412 1.00 84.81 89 SER A C 1
ATOM 678 O O . SER A 1 89 ? -3.419 -15.326 0.133 1.00 84.81 89 SER A O 1
ATOM 680 N N . ASN A 1 90 ? -2.299 -17.270 0.192 1.00 89.81 90 ASN A N 1
ATOM 681 C CA . ASN A 1 90 ? -2.744 -17.597 1.548 1.00 89.81 90 ASN A CA 1
ATOM 682 C C . ASN A 1 90 ? -2.196 -16.601 2.579 1.00 89.81 90 ASN A C 1
ATOM 684 O O . ASN A 1 90 ? -2.932 -16.151 3.452 1.00 89.81 90 ASN A O 1
ATOM 688 N N . ALA A 1 91 ? -0.923 -16.215 2.450 1.00 91.31 91 ALA A N 1
ATOM 689 C CA . ALA A 1 91 ? -0.334 -15.200 3.317 1.00 91.31 91 ALA A CA 1
ATOM 690 C C . ALA A 1 91 ? -1.085 -13.861 3.212 1.00 91.31 91 ALA A C 1
ATOM 692 O O . ALA A 1 91 ? -1.412 -13.279 4.239 1.00 91.31 91 ALA A O 1
ATOM 693 N N . ILE A 1 92 ? -1.442 -13.420 1.999 1.00 93.31 92 ILE A N 1
ATOM 694 C CA . ILE A 1 92 ? -2.221 -12.188 1.785 1.00 93.31 92 ILE A CA 1
ATOM 695 C C . ILE A 1 92 ? -3.590 -12.271 2.470 1.00 93.31 92 ILE A C 1
ATOM 697 O O . ILE A 1 92 ? -3.971 -11.337 3.173 1.00 93.31 92 ILE A O 1
ATOM 701 N N . ILE A 1 93 ? -4.314 -13.383 2.306 1.00 94.81 93 ILE A N 1
ATOM 702 C CA . ILE A 1 93 ? -5.619 -13.585 2.957 1.00 94.81 93 ILE A CA 1
ATOM 703 C C . ILE A 1 93 ? -5.469 -13.510 4.479 1.00 94.81 93 ILE A C 1
ATOM 705 O O . ILE A 1 93 ? -6.224 -12.793 5.135 1.00 94.81 93 ILE A O 1
ATOM 709 N N . MET A 1 94 ? -4.465 -14.192 5.035 1.00 95.81 94 MET A N 1
ATOM 710 C CA . MET A 1 94 ? -4.180 -14.166 6.471 1.00 95.81 94 MET A CA 1
ATOM 711 C C . MET A 1 94 ? -3.825 -12.759 6.962 1.00 95.81 94 MET A C 1
ATOM 713 O O . MET A 1 94 ? -4.303 -12.348 8.015 1.00 95.81 94 MET A O 1
ATOM 717 N N . THR A 1 95 ? -3.043 -11.988 6.201 1.00 96.06 95 THR A N 1
ATOM 718 C CA . THR A 1 95 ? -2.717 -10.595 6.538 1.00 96.06 95 THR A CA 1
ATOM 719 C C . THR A 1 95 ? -3.955 -9.701 6.511 1.00 96.06 95 THR A C 1
ATOM 721 O O . THR A 1 95 ? -4.141 -8.912 7.433 1.00 96.06 95 THR A O 1
ATOM 724 N N . ILE A 1 96 ? -4.824 -9.833 5.504 1.00 96.94 96 ILE A N 1
ATOM 725 C CA . ILE A 1 96 ? -6.078 -9.066 5.429 1.00 96.94 96 ILE A CA 1
ATOM 726 C C . ILE A 1 96 ? -6.987 -9.420 6.607 1.00 96.94 96 ILE A C 1
ATOM 728 O O . ILE A 1 96 ? -7.512 -8.519 7.256 1.00 96.94 96 ILE A O 1
ATOM 732 N N . ALA A 1 97 ? -7.141 -10.710 6.916 1.00 96.94 97 ALA A N 1
ATOM 733 C CA . ALA A 1 97 ? -7.931 -11.159 8.058 1.00 96.94 97 ALA A CA 1
ATOM 734 C C . ALA A 1 97 ? -7.371 -10.605 9.378 1.00 96.94 97 ALA A C 1
ATOM 736 O O . ALA A 1 97 ? -8.120 -10.059 10.184 1.00 96.94 97 ALA A O 1
ATOM 737 N N . PHE A 1 98 ? -6.053 -10.675 9.569 1.00 97.81 98 PHE A N 1
ATOM 738 C CA . PHE A 1 98 ? -5.378 -10.135 10.746 1.00 97.81 98 PHE A CA 1
ATOM 739 C C . PHE A 1 98 ? -5.573 -8.618 10.888 1.00 97.81 98 PHE A C 1
ATOM 741 O O . PHE A 1 98 ? -5.984 -8.150 11.948 1.00 97.81 98 PHE A O 1
ATOM 748 N N . LEU A 1 99 ? -5.353 -7.847 9.817 1.00 97.75 99 LEU A N 1
ATOM 749 C CA . LEU A 1 99 ? -5.592 -6.400 9.815 1.00 97.75 99 LEU A CA 1
ATOM 750 C C . LEU A 1 99 ? -7.068 -6.068 10.059 1.00 97.75 99 LEU A C 1
ATOM 752 O O . LEU A 1 99 ? -7.368 -5.144 10.809 1.00 97.75 99 LEU A O 1
ATOM 756 N N . GLY A 1 100 ? -7.988 -6.840 9.478 1.00 96.50 100 GLY A N 1
ATOM 757 C CA . GLY A 1 100 ? -9.423 -6.697 9.706 1.00 96.50 100 GLY A CA 1
ATOM 758 C C . GLY A 1 100 ? -9.795 -6.887 11.176 1.00 96.50 100 GLY A C 1
ATOM 759 O O . GLY A 1 100 ? -10.507 -6.053 11.731 1.00 96.50 100 GLY A O 1
ATOM 760 N N . ILE A 1 101 ? -9.260 -7.924 11.829 1.00 96.44 101 ILE A N 1
ATOM 761 C CA . ILE A 1 101 ? -9.452 -8.156 13.269 1.00 96.44 101 ILE A CA 1
ATOM 762 C C . ILE A 1 101 ? -8.908 -6.980 14.083 1.00 96.44 101 ILE A C 1
ATOM 764 O O . ILE A 1 101 ? -9.596 -6.509 14.985 1.00 96.44 101 ILE A O 1
ATOM 768 N N . LEU A 1 102 ? -7.712 -6.479 13.760 1.00 96.56 102 LEU A N 1
ATOM 769 C CA . LEU A 1 102 ? -7.132 -5.334 14.466 1.00 96.56 102 LEU A CA 1
ATOM 770 C C . LEU A 1 102 ? -7.996 -4.077 14.331 1.00 96.56 102 LEU A C 1
ATOM 772 O O . LEU A 1 102 ? -8.266 -3.422 15.334 1.00 96.56 102 LEU A O 1
ATOM 776 N N . ILE A 1 103 ? -8.455 -3.755 13.120 1.00 95.06 103 ILE A N 1
ATOM 777 C CA . ILE A 1 103 ? -9.290 -2.574 12.866 1.00 95.06 103 ILE A CA 1
ATOM 778 C C . ILE A 1 103 ? -10.634 -2.710 13.587 1.00 95.06 103 ILE A C 1
ATOM 780 O O . ILE A 1 103 ? -11.019 -1.813 14.333 1.00 95.06 103 ILE A O 1
ATOM 784 N N . VAL A 1 104 ? -11.340 -3.830 13.407 1.00 95.31 104 VAL A N 1
ATOM 785 C CA . VAL A 1 104 ? -12.657 -4.049 14.027 1.00 95.31 104 VAL A CA 1
ATOM 786 C C . VAL A 1 104 ? -12.539 -4.101 15.547 1.00 95.31 104 VAL A C 1
ATOM 788 O O . VAL A 1 104 ? -13.309 -3.441 16.239 1.00 95.31 104 VAL A O 1
ATOM 791 N N . GLY A 1 105 ? -11.557 -4.832 16.074 1.00 91.19 105 GLY A N 1
ATOM 792 C CA . GLY A 1 105 ? -11.290 -4.899 17.509 1.00 91.19 105 GLY A CA 1
ATOM 793 C C . GLY A 1 105 ? -10.990 -3.521 18.097 1.00 91.19 105 GLY A C 1
ATOM 794 O O . GLY A 1 105 ? -11.546 -3.164 19.137 1.00 91.19 105 GLY A O 1
ATOM 795 N N . ASN A 1 106 ? -10.182 -2.710 17.409 1.00 90.94 106 ASN A N 1
ATOM 796 C CA . ASN A 1 106 ? -9.892 -1.341 17.823 1.00 90.94 106 ASN A CA 1
ATOM 797 C C . ASN A 1 106 ? -11.151 -0.460 17.828 1.00 90.94 106 ASN A C 1
ATOM 799 O O . ASN A 1 106 ? -11.427 0.183 18.838 1.00 90.94 106 ASN A O 1
ATOM 803 N N . VAL A 1 107 ? -11.952 -0.490 16.759 1.00 91.88 107 VAL A N 1
ATOM 804 C CA . VAL A 1 107 ? -13.208 0.275 16.670 1.00 91.88 107 VAL A CA 1
ATOM 805 C C . VAL A 1 107 ? -14.188 -0.140 17.769 1.00 91.88 107 VAL A C 1
ATOM 807 O O . VAL A 1 107 ? -14.747 0.725 18.441 1.00 91.88 107 VAL A O 1
ATOM 810 N N . LEU A 1 108 ? -14.366 -1.444 18.002 1.00 88.38 108 LEU A N 1
ATOM 811 C CA . LEU A 1 108 ? -15.242 -1.953 19.060 1.00 88.38 108 LEU A CA 1
ATOM 812 C C . LEU A 1 108 ? -14.781 -1.507 20.449 1.00 88.38 108 LEU A C 1
ATOM 814 O O . LEU A 1 108 ? -15.618 -1.127 21.266 1.00 88.38 108 LEU A O 1
ATOM 818 N N . THR A 1 109 ? -13.470 -1.515 20.697 1.00 84.69 109 THR A N 1
ATOM 819 C CA . THR A 1 109 ? -12.877 -1.077 21.971 1.00 84.69 109 THR A CA 1
ATOM 820 C C . THR A 1 109 ? -13.035 0.430 22.167 1.00 84.69 109 THR A C 1
ATOM 822 O O . THR A 1 109 ? -13.374 0.882 23.256 1.00 84.69 109 THR A O 1
ATOM 825 N N . TYR A 1 110 ? -12.838 1.211 21.104 1.00 84.88 110 TYR A N 1
ATOM 826 C CA . TYR A 1 110 ? -13.003 2.662 21.125 1.00 84.88 110 TYR A CA 1
ATOM 827 C C . TYR A 1 110 ? -14.461 3.079 21.373 1.00 84.88 110 TYR A C 1
ATOM 829 O O . TYR A 1 110 ? -14.721 3.984 22.160 1.00 84.88 110 TYR A O 1
ATOM 837 N N . GLN A 1 111 ? -15.419 2.401 20.734 1.00 86.06 111 GLN A N 1
ATOM 838 C CA . GLN A 1 111 ? -16.852 2.677 20.898 1.00 86.06 111 GLN A CA 1
ATOM 839 C C . GLN A 1 111 ? -17.419 2.158 22.222 1.00 86.06 111 GLN A C 1
ATOM 841 O O . GLN A 1 111 ? -18.394 2.707 22.729 1.00 86.06 111 GLN A O 1
ATOM 846 N N . ASN A 1 112 ? -16.824 1.104 22.783 1.00 82.62 112 ASN A N 1
ATOM 847 C CA . ASN A 1 112 ? -17.242 0.509 24.047 1.00 82.62 112 ASN A CA 1
ATOM 848 C C . ASN A 1 112 ? -16.088 0.596 25.048 1.00 82.62 112 ASN A C 1
ATOM 850 O O . ASN A 1 112 ? -15.460 -0.431 25.325 1.00 82.62 112 ASN A O 1
ATOM 854 N N . PRO A 1 113 ? -15.819 1.784 25.625 1.00 72.00 113 PRO A N 1
ATOM 855 C CA . PRO A 1 113 ? -14.799 1.967 26.650 1.00 72.00 113 PRO A CA 1
ATOM 856 C C . PRO A 1 113 ? -15.267 1.350 27.976 1.00 72.00 113 PRO A C 1
ATOM 858 O O . PRO A 1 113 ? -15.445 2.020 28.990 1.00 72.00 113 PRO A O 1
ATOM 861 N N . LYS A 1 114 ? -15.504 0.040 27.986 1.00 68.94 114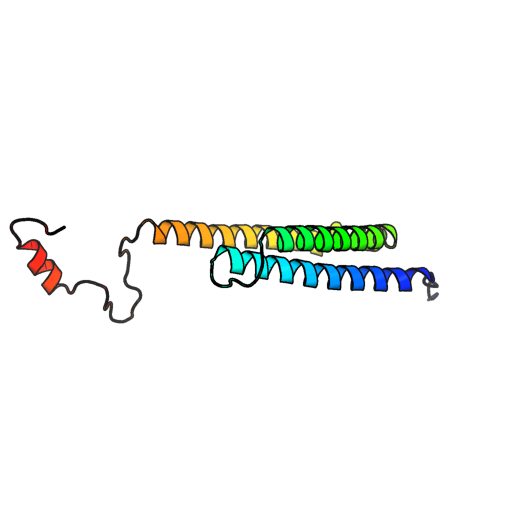 LYS A N 1
ATOM 862 C CA . LYS A 1 114 ? -15.631 -0.729 29.215 1.00 68.94 114 LYS A CA 1
ATOM 863 C C . LYS A 1 114 ? -14.210 -0.940 29.725 1.00 68.94 114 LYS A C 1
ATOM 865 O O . LYS A 1 114 ? -13.380 -1.494 29.006 1.00 68.94 114 LYS A O 1
ATOM 870 N N . ARG A 1 115 ? -13.925 -0.505 30.958 1.00 65.69 115 ARG A N 1
ATOM 871 C CA . ARG A 1 115 ? -12.689 -0.849 31.685 1.00 65.69 115 ARG A CA 1
ATOM 872 C C . ARG A 1 115 ? -12.703 -2.354 31.985 1.00 65.69 115 ARG A C 1
ATOM 874 O O . ARG A 1 115 ? -13.017 -2.766 33.092 1.00 65.69 115 ARG A O 1
ATOM 881 N N . LEU A 1 116 ? -12.472 -3.177 30.963 1.00 61.81 116 LEU A N 1
ATOM 882 C CA . LEU A 1 116 ? -12.519 -4.638 31.069 1.00 61.81 116 LEU A CA 1
ATOM 883 C C . LEU A 1 116 ? -11.296 -5.180 31.819 1.00 61.81 116 LEU A C 1
ATOM 885 O O . LEU A 1 116 ? -11.407 -6.190 32.503 1.00 61.81 116 LEU A O 1
ATOM 889 N N . ALA A 1 117 ? -10.153 -4.500 31.713 1.00 60.41 117 ALA A N 1
ATOM 890 C CA . ALA A 1 117 ? -8.948 -4.785 32.477 1.00 60.41 117 ALA A CA 1
ATOM 891 C C . ALA A 1 117 ? -8.002 -3.581 32.416 1.00 60.41 117 ALA A C 1
ATOM 893 O O . ALA A 1 117 ? -7.843 -2.968 31.359 1.00 60.41 117 ALA A O 1
ATOM 894 N N . ASP A 1 118 ? -7.372 -3.258 33.540 1.00 68.00 118 ASP A N 1
ATOM 895 C CA . ASP A 1 118 ? -6.206 -2.386 33.561 1.00 68.00 118 ASP A CA 1
ATOM 896 C C . ASP A 1 118 ? -4.948 -3.235 33.368 1.00 68.00 118 ASP A C 1
ATOM 898 O O . ASP A 1 118 ? -4.644 -4.105 34.185 1.00 68.00 118 ASP A O 1
ATOM 902 N N . THR A 1 119 ? -4.262 -3.014 32.247 1.00 70.94 119 THR A N 1
ATOM 903 C CA . THR A 1 119 ? -3.046 -3.742 31.854 1.00 70.94 119 THR A CA 1
ATOM 904 C C . THR A 1 119 ? -1.780 -3.134 32.471 1.00 70.94 119 THR A C 1
ATOM 906 O O . THR A 1 119 ? -0.684 -3.622 32.205 1.00 70.94 119 THR A O 1
ATOM 909 N N . THR A 1 120 ? -1.889 -2.060 33.264 1.00 74.25 120 THR A N 1
ATOM 910 C CA . THR A 1 120 ? -0.745 -1.540 34.026 1.00 74.25 120 THR A CA 1
ATOM 911 C C . THR A 1 120 ? -0.385 -2.500 35.157 1.00 74.25 120 THR A C 1
ATOM 913 O O . THR A 1 120 ? -1.266 -3.094 35.778 1.00 74.25 120 THR A O 1
ATOM 916 N N . GLU A 1 121 ? 0.915 -2.657 35.417 1.00 73.25 121 GLU A N 1
ATOM 917 C CA . GLU A 1 121 ? 1.445 -3.562 36.450 1.00 73.25 121 GLU A CA 1
ATOM 918 C C . GLU A 1 121 ? 0.801 -3.299 37.819 1.00 73.25 121 GLU A C 1
ATOM 920 O O . GLU A 1 121 ? 0.365 -4.232 38.492 1.00 73.25 121 GLU A O 1
ATOM 925 N N . ASP A 1 122 ? 0.606 -2.019 38.143 1.00 77.50 122 ASP A N 1
ATOM 926 C CA . ASP A 1 122 ? 0.041 -1.567 39.416 1.00 77.50 122 ASP A CA 1
ATOM 927 C C . ASP A 1 122 ? -1.467 -1.256 39.366 1.00 77.50 122 ASP A C 1
ATOM 929 O O . ASP A 1 122 ? -2.032 -0.773 40.345 1.00 77.50 122 ASP A O 1
ATOM 933 N N . ARG A 1 123 ? -2.146 -1.509 38.238 1.00 73.88 123 ARG A N 1
ATOM 934 C CA . ARG A 1 123 ? -3.582 -1.222 38.034 1.00 73.88 123 ARG A CA 1
ATOM 935 C C . ARG A 1 123 ? -4.023 0.195 38.442 1.00 73.88 123 ARG A C 1
ATOM 937 O O . ARG A 1 123 ? -5.107 0.386 38.997 1.00 73.88 123 ARG A O 1
ATOM 944 N N . ILE A 1 124 ? -3.204 1.199 38.137 1.00 75.50 124 ILE A N 1
ATOM 945 C CA . ILE A 1 124 ? -3.391 2.600 38.564 1.00 75.50 124 ILE A CA 1
ATOM 946 C C . ILE A 1 124 ? -4.665 3.274 38.020 1.00 75.50 124 ILE A C 1
ATOM 948 O O . ILE A 1 124 ? -5.087 4.310 38.529 1.00 75.50 124 ILE A O 1
ATOM 952 N N . ASN A 1 125 ? -5.278 2.715 36.976 1.00 72.06 125 ASN A N 1
ATOM 953 C CA . ASN A 1 125 ? -6.529 3.171 36.366 1.00 72.06 125 ASN A CA 1
ATOM 954 C C . ASN A 1 125 ? -7.747 2.341 36.816 1.00 72.06 125 ASN A C 1
ATOM 956 O O . ASN A 1 125 ? -8.864 2.582 36.342 1.00 72.06 125 ASN A O 1
ATOM 960 N N . THR A 1 126 ? -7.561 1.373 37.716 1.00 78.12 126 THR A N 1
ATOM 961 C CA . THR A 1 126 ? -8.647 0.653 38.395 1.00 78.12 126 THR A CA 1
ATOM 962 C C . THR A 1 126 ? -8.951 1.331 39.726 1.00 78.12 126 THR A C 1
ATOM 964 O O . THR A 1 126 ? -8.061 1.854 40.387 1.00 78.12 126 THR A O 1
ATOM 967 N N . LEU A 1 127 ? -10.225 1.358 40.121 1.00 80.56 127 LEU A N 1
ATOM 968 C CA . LEU A 1 127 ? -10.608 1.884 41.431 1.00 80.56 127 LEU A CA 1
ATOM 969 C C . LEU A 1 127 ? -10.039 0.987 42.535 1.00 80.56 127 LEU A C 1
ATOM 971 O O . LEU A 1 127 ? -10.090 -0.239 42.425 1.00 80.56 127 LEU A O 1
ATOM 975 N N . ALA A 1 128 ? -9.525 1.604 43.598 1.00 82.62 128 ALA A N 1
ATOM 976 C CA . ALA A 1 128 ? -9.068 0.869 44.766 1.00 82.62 128 ALA A CA 1
ATOM 977 C C . ALA A 1 128 ? -10.261 0.167 45.451 1.00 82.62 128 ALA A C 1
ATOM 979 O O . ALA A 1 128 ? -11.387 0.682 45.388 1.00 82.62 128 ALA A O 1
ATOM 980 N N . PRO A 1 129 ? -10.052 -0.987 46.110 1.00 80.62 129 PRO A N 1
ATOM 981 C CA . PRO A 1 129 ? -11.119 -1.716 46.801 1.00 80.62 129 PRO A CA 1
ATOM 982 C C . PRO A 1 129 ? -11.890 -0.846 47.800 1.00 80.62 129 PRO A C 1
ATOM 984 O O . PRO A 1 129 ? -13.110 -0.955 47.913 1.00 80.62 129 PRO A O 1
ATOM 987 N N . GLU A 1 130 ? -11.190 0.061 48.479 1.00 82.25 130 GLU A N 1
ATOM 988 C CA . GLU A 1 130 ? -11.761 1.000 49.443 1.00 82.25 130 GLU A CA 1
ATOM 989 C C . GLU A 1 130 ? -12.681 2.019 48.758 1.00 82.25 130 GLU A C 1
ATOM 991 O O . GLU A 1 130 ? -13.726 2.378 49.296 1.00 82.25 130 GLU A O 1
ATOM 996 N N . THR A 1 131 ? -12.333 2.460 47.544 1.00 84.00 131 THR A N 1
ATOM 997 C CA . THR A 1 131 ? -13.174 3.368 46.751 1.00 84.00 131 THR A CA 1
ATOM 998 C C . THR A 1 131 ? -14.439 2.670 46.262 1.00 84.00 131 THR A C 1
ATOM 1000 O O . THR A 1 131 ? -15.502 3.283 46.252 1.00 84.00 131 THR A O 1
ATOM 1003 N N . ILE A 1 132 ? -14.348 1.387 45.895 1.00 84.19 132 ILE A N 1
ATOM 1004 C CA . ILE A 1 132 ? -15.519 0.589 45.502 1.00 84.19 132 ILE A CA 1
ATOM 1005 C C . ILE A 1 132 ? -16.463 0.406 46.697 1.00 84.19 132 ILE A C 1
ATOM 1007 O O . ILE A 1 132 ? -17.652 0.682 46.565 1.00 84.19 132 ILE A O 1
ATOM 1011 N N . GLN A 1 133 ? -15.943 0.047 47.876 1.00 84.56 133 GLN A N 1
ATOM 1012 C CA . GLN A 1 133 ? -16.763 -0.066 49.092 1.00 84.56 133 GLN A CA 1
ATOM 1013 C C . GLN A 1 133 ? -17.424 1.263 49.472 1.00 84.56 133 GLN A C 1
ATOM 1015 O O . GLN A 1 133 ? -18.598 1.286 49.830 1.00 84.56 133 GLN A O 1
ATOM 1020 N N . ALA A 1 134 ? -16.706 2.383 49.356 1.00 85.50 134 ALA A N 1
ATOM 1021 C CA . ALA A 1 134 ? -17.285 3.700 49.609 1.00 85.50 134 ALA A CA 1
ATOM 1022 C C . ALA A 1 134 ? -18.422 4.032 48.622 1.00 85.50 134 ALA A C 1
ATOM 1024 O O . ALA A 1 134 ? -19.452 4.571 49.029 1.00 85.50 134 ALA A O 1
ATOM 1025 N N . LEU A 1 135 ? -18.268 3.668 47.345 1.00 82.94 135 LEU A N 1
ATOM 1026 C CA . LEU A 1 135 ? -19.304 3.846 46.324 1.00 82.94 135 LEU A CA 1
ATOM 1027 C C . LEU A 1 135 ? -20.546 2.976 46.585 1.00 82.94 135 LEU A C 1
ATOM 1029 O O . LEU A 1 135 ? -21.657 3.436 46.344 1.00 82.94 135 LEU A O 1
ATOM 1033 N N . GLU A 1 136 ? -20.383 1.761 47.114 1.00 85.38 136 GLU A N 1
ATOM 1034 C CA . GLU A 1 136 ? -21.499 0.864 47.468 1.00 85.38 136 GLU A CA 1
ATOM 1035 C C . GLU A 1 136 ? -22.328 1.367 48.660 1.00 85.38 136 GLU A C 1
ATOM 1037 O O . GLU A 1 136 ? -23.507 1.038 48.776 1.00 85.38 136 GLU A O 1
ATOM 1042 N N . THR A 1 137 ? -21.734 2.180 49.539 1.00 87.81 137 THR A N 1
ATOM 1043 C CA . THR A 1 137 ? -22.434 2.767 50.697 1.00 87.81 137 THR A CA 1
ATOM 1044 C C . THR A 1 137 ? -23.248 4.021 50.369 1.00 87.81 137 THR A C 1
ATOM 1046 O O . THR A 1 137 ? -23.940 4.544 51.246 1.00 87.81 137 THR A O 1
ATOM 1049 N N . LEU A 1 138 ? -23.180 4.524 49.131 1.00 86.38 138 LEU A N 1
ATOM 1050 C CA . LEU A 1 138 ? -23.910 5.727 48.737 1.00 86.38 138 LEU A CA 1
ATOM 1051 C C . LEU A 1 138 ? -25.405 5.428 48.516 1.00 86.38 138 LEU A C 1
ATOM 1053 O O . LEU A 1 138 ? -25.738 4.439 47.865 1.00 86.38 138 LEU A O 1
ATOM 1057 N N . PRO A 1 139 ? -26.320 6.293 49.002 1.00 80.62 139 PRO A N 1
ATOM 1058 C CA . PRO A 1 139 ? -27.764 6.090 48.857 1.00 80.62 139 PRO A CA 1
ATOM 1059 C C . PRO A 1 139 ? -28.255 6.085 47.403 1.00 80.62 139 PRO A C 1
ATOM 1061 O O . PRO A 1 139 ? -29.272 5.463 47.107 1.00 80.62 139 PRO A O 1
ATOM 1064 N N . GLU A 1 140 ? -27.551 6.783 46.506 1.00 80.31 140 GLU A N 1
ATOM 1065 C CA . GLU A 1 140 ? -27.895 6.906 45.089 1.00 80.31 140 GLU A CA 1
ATOM 1066 C C . GLU A 1 140 ? -26.633 6.853 44.205 1.00 80.31 140 GLU A C 1
ATOM 1068 O O . GLU A 1 140 ? -25.580 7.365 44.603 1.00 80.31 140 GLU A O 1
ATOM 1073 N N . PRO A 1 141 ? -26.712 6.246 43.004 1.00 74.94 141 PRO A N 1
ATOM 1074 C CA . PRO A 1 141 ? -25.584 6.149 42.083 1.00 74.94 141 PRO A CA 1
ATOM 1075 C C . PRO A 1 141 ? -25.256 7.503 41.435 1.00 74.94 141 PRO A C 1
ATOM 1077 O O . PRO A 1 141 ? -26.129 8.177 40.892 1.00 74.94 141 PRO A O 1
ATOM 1080 N N . VAL A 1 142 ? -23.973 7.873 41.445 1.00 67.44 142 VAL A N 1
ATOM 1081 C CA . VAL A 1 142 ? -23.437 9.071 40.773 1.00 67.44 142 VAL A CA 1
ATOM 1082 C C . VAL A 1 142 ? -23.093 8.754 39.312 1.00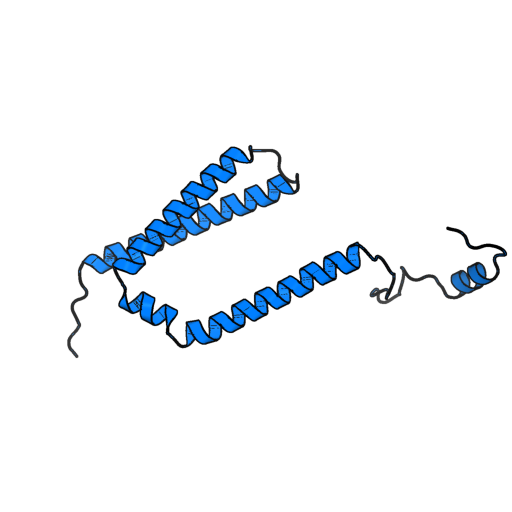 67.44 142 VAL A C 1
ATOM 1084 O O . VAL A 1 142 ? -22.275 7.871 39.053 1.00 67.44 142 VAL A O 1
ATOM 1087 N N . THR A 1 143 ? -23.744 9.456 38.375 1.00 54.28 143 THR A N 1
ATOM 1088 C CA . THR A 1 143 ? -23.568 9.351 36.908 1.00 54.28 143 THR A CA 1
ATOM 1089 C C . THR A 1 143 ? -22.436 10.206 36.367 1.00 54.28 143 THR A C 1
ATOM 1091 O O . THR A 1 143 ? -22.348 11.374 36.809 1.00 54.28 143 THR A O 1
#

Solvent-accessible surface area (backbone atoms only — not comparable to full-atom values): 8334 Å² total; per-residue (Å²): 133,83,80,75,80,74,62,81,64,57,64,55,41,54,51,27,50,54,50,21,52,52,24,46,55,51,25,52,52,45,52,51,54,49,54,38,40,77,69,66,78,46,91,88,77,60,71,69,61,44,54,53,50,35,54,50,24,48,49,52,20,52,51,24,48,50,52,32,42,73,74,38,50,68,59,50,48,46,55,65,74,30,72,65,33,64,56,47,51,55,51,52,52,52,50,52,53,52,51,48,49,52,51,52,52,48,51,53,45,69,78,49,77,66,87,82,70,62,86,50,96,81,32,83,88,48,81,52,73,69,56,52,54,57,59,70,72,47,96,66,90,86,131

Radius of gyration: 27.42 Å; Cα contacts (8 Å, |Δi|>4): 61; chains: 1; bounding box: 53×49×78 Å

Mean predicted aligned error: 12.15 Å

Sequence (143 aa):
MAKKNQPTWHRYTFMALVIAGLALLFTVGVLLTRGLLVTNIFTGTTVETLDRLLMIGAGVFVLAIAIYGLLEPEKVRGALTGRQAKYGSNAIIMTIAFLGILIVGNVLTYQNPKRLADTTEDRINTLAPETIQALETLPEPVT

Nearest PDB structures (foldseek):
  2q12-assembly1_A-2  TM=5.062E-01  e=6.209E+00  Homo sapiens

Secondary structure (DSSP, 8-state):
-------TTHHHHHHHHHHHHHHHHHHHHHHHHHHHHHTTS--SS-HHHHHHHHHHHHHHHHHHHHHHHHH-HHHHHHHHHSHHHHHHHHHHHHHHHHHHHHHHHHHHHHH--------STT-TTSPPHHHHHHHHT-SS---

pLDDT: mean 83.73, std 10.77, range [44.0, 97.81]

Foldseek 3Di:
DDPPPDDPCVVVLVVLVVQLVVLVVQLVVLVVVLVCVVVVVDDDDDNVVSVVSNVVSVVSNVVSVVVSCVSCVPVVCCCCVDPCVVVVVVVVVVVVVVVVCVVVVVVVCVVDVDCPDDPDPVSPVDDDPVRVVVQVPDPDHDD